Protein AF-A0A3T0MYQ8-F1 (afdb_monomer_lite)

pLDDT: mean 83.84, std 15.68, range [44.28, 98.31]

Radius of gyration: 14.2 Å; chains: 1; bounding box: 30×22×39 Å

InterPro domains:
  IPR035959 RutC-like superfamily [G3DSA:3.30.1330.40] (15-59)
  IPR035959 RutC-like superfamily [SSF55298] (19-61)

Secondary structure (DSSP, 8-state):
--SSHHHHHHHHHSHHHHHHHHHHHHHHHHHHHHH---------S--GGG-S-----------

Sequence (63 aa):
MAGGQNATALCALYVLTHANGASKLLLDVFGEVSGAHTRMAIGTENMPFNATTEVEAGFWIKV

Organism: NCBI:txid2483033

Structure (mmCIF, N/CA/C/O backbone):
data_AF-A0A3T0MYQ8-F1
#
_entry.id   AF-A0A3T0MYQ8-F1
#
loop_
_atom_site.group_PDB
_atom_site.id
_atom_site.type_symbol
_atom_site.label_atom_id
_atom_site.label_alt_id
_atom_site.label_comp_id
_atom_site.label_asym_id
_atom_site.label_entity_id
_atom_site.label_seq_id
_atom_site.pdbx_PDB_ins_code
_atom_site.Cartn_x
_atom_site.Cartn_y
_atom_site.Cartn_z
_atom_site.occupancy
_atom_site.B_iso_or_equiv
_atom_site.auth_seq_id
_atom_site.auth_comp_id
_atom_site.auth_asym_id
_atom_site.auth_atom_id
_atom_site.pdbx_PDB_model_num
ATOM 1 N N . MET A 1 1 ? 17.589 -12.630 -23.178 1.00 44.28 1 MET A N 1
ATOM 2 C CA . MET A 1 1 ? 17.347 -12.558 -21.719 1.00 44.28 1 MET A CA 1
ATOM 3 C C . MET A 1 1 ? 17.381 -11.104 -21.202 1.00 44.28 1 MET A C 1
ATOM 5 O O . MET A 1 1 ? 18.062 -10.839 -20.226 1.00 44.28 1 MET A O 1
ATOM 9 N N . ALA A 1 2 ? 16.683 -10.144 -21.832 1.00 46.19 2 ALA A N 1
ATOM 10 C CA . ALA A 1 2 ? 16.877 -8.700 -21.564 1.00 46.19 2 ALA A CA 1
ATOM 11 C C . ALA A 1 2 ? 15.591 -7.926 -21.184 1.00 46.19 2 ALA A C 1
ATOM 13 O O . ALA A 1 2 ? 15.593 -6.702 -21.178 1.00 46.19 2 ALA A O 1
ATOM 14 N N . GLY A 1 3 ? 14.484 -8.619 -20.883 1.00 50.22 3 GLY A N 1
ATOM 15 C CA . GLY A 1 3 ? 13.200 -7.976 -20.554 1.00 50.22 3 GLY A CA 1
ATOM 16 C C . GLY A 1 3 ? 12.907 -7.816 -19.057 1.00 50.22 3 GLY A C 1
ATOM 17 O O . GLY A 1 3 ? 12.147 -6.932 -18.683 1.00 50.22 3 GLY A O 1
ATOM 18 N N . GLY A 1 4 ? 13.508 -8.645 -18.192 1.00 50.81 4 GLY A N 1
ATOM 19 C CA . GLY A 1 4 ? 13.184 -8.670 -16.756 1.00 50.81 4 GLY A CA 1
ATOM 20 C C . GLY A 1 4 ? 13.863 -7.575 -15.926 1.00 50.81 4 GLY A C 1
ATOM 21 O O . GLY A 1 4 ? 13.286 -7.100 -14.958 1.00 50.81 4 GLY A O 1
ATOM 22 N N . GLN A 1 5 ? 15.052 -7.116 -16.332 1.00 52.78 5 GLN A N 1
ATOM 23 C CA . GLN A 1 5 ? 15.883 -6.227 -15.507 1.00 52.78 5 GLN A CA 1
ATOM 24 C C . GLN A 1 5 ? 15.325 -4.804 -15.347 1.00 52.78 5 GLN A C 1
ATOM 26 O O . GLN A 1 5 ? 15.681 -4.113 -14.396 1.00 52.78 5 GLN A O 1
ATOM 31 N N . ASN A 1 6 ? 14.430 -4.363 -16.237 1.00 56.75 6 ASN A N 1
ATOM 32 C CA . ASN A 1 6 ? 13.902 -2.999 -16.189 1.00 56.75 6 ASN A CA 1
ATOM 33 C C . ASN A 1 6 ? 12.837 -2.825 -15.091 1.00 56.75 6 ASN A C 1
ATOM 35 O O . ASN A 1 6 ? 12.769 -1.773 -14.474 1.00 56.75 6 ASN A O 1
ATOM 39 N N . ALA A 1 7 ? 12.037 -3.856 -14.790 1.00 54.12 7 ALA A N 1
ATOM 40 C CA . ALA A 1 7 ? 11.037 -3.789 -13.717 1.00 54.12 7 ALA A CA 1
ATOM 41 C C . ALA A 1 7 ? 11.687 -3.835 -12.326 1.00 54.12 7 ALA A C 1
ATOM 43 O O . ALA A 1 7 ? 11.256 -3.149 -11.402 1.00 54.12 7 ALA A O 1
ATOM 44 N N . THR A 1 8 ? 12.761 -4.609 -12.187 1.00 55.00 8 THR A N 1
ATOM 45 C CA . THR A 1 8 ? 13.408 -4.836 -10.896 1.00 55.00 8 THR A CA 1
ATOM 46 C C . THR A 1 8 ? 14.289 -3.672 -10.453 1.00 55.00 8 THR A C 1
ATOM 48 O O . THR A 1 8 ? 14.243 -3.271 -9.293 1.00 55.00 8 THR A O 1
ATOM 51 N N . ALA A 1 9 ? 15.003 -3.034 -11.388 1.00 58.00 9 ALA A N 1
ATOM 52 C CA . ALA A 1 9 ? 15.744 -1.805 -11.102 1.00 58.00 9 ALA A CA 1
ATOM 53 C C . ALA A 1 9 ? 14.819 -0.647 -10.671 1.00 58.00 9 ALA A C 1
ATOM 55 O O . ALA A 1 9 ? 15.191 0.167 -9.826 1.00 58.00 9 ALA A O 1
ATOM 56 N N . LEU A 1 10 ? 13.588 -0.589 -11.194 1.00 62.16 10 LEU A N 1
ATOM 57 C CA . LEU A 1 10 ? 12.609 0.431 -10.810 1.00 62.16 10 LEU A CA 1
ATOM 58 C C . LEU A 1 10 ? 12.126 0.274 -9.364 1.00 62.16 10 LEU A C 1
ATOM 60 O O . LEU A 1 10 ? 11.852 1.286 -8.724 1.00 62.16 10 LEU A O 1
ATOM 64 N N . CYS A 1 11 ? 12.073 -0.944 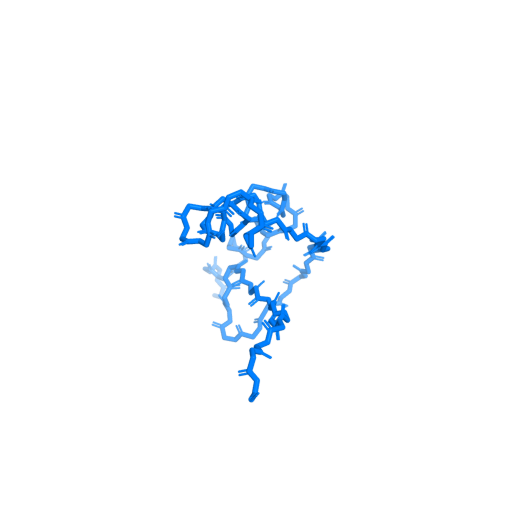-8.818 1.00 59.31 11 CYS A N 1
ATOM 65 C CA . CYS A 1 11 ? 11.701 -1.156 -7.416 1.00 59.31 11 CYS A CA 1
ATOM 66 C C . CYS A 1 11 ? 12.713 -0.496 -6.461 1.00 59.31 11 CYS A C 1
ATOM 68 O O . CYS A 1 11 ? 12.315 0.180 -5.515 1.00 59.31 11 CYS A O 1
ATOM 70 N N . ALA A 1 12 ? 14.016 -0.585 -6.757 1.00 62.69 12 ALA A N 1
ATOM 71 C CA . ALA A 1 12 ? 15.057 0.058 -5.953 1.00 62.69 12 ALA A CA 1
ATOM 72 C C . ALA A 1 12 ? 15.055 1.595 -6.066 1.00 62.69 12 ALA A C 1
ATOM 74 O O . ALA A 1 12 ? 15.282 2.282 -5.071 1.00 62.69 12 ALA A O 1
ATOM 75 N N . LEU A 1 13 ? 14.773 2.146 -7.252 1.00 67.25 13 LEU A N 1
ATOM 76 C CA . LEU A 1 13 ? 14.741 3.601 -7.461 1.00 67.25 13 LEU A CA 1
ATOM 77 C C . LEU A 1 13 ? 13.430 4.264 -7.014 1.00 67.25 13 LEU A C 1
ATOM 79 O O . LEU A 1 13 ? 13.440 5.425 -6.608 1.00 67.25 13 LEU A O 1
ATOM 83 N N . TYR A 1 14 ? 12.306 3.550 -7.077 1.00 78.38 14 TYR A N 1
ATOM 84 C CA . TYR A 1 14 ? 10.965 4.097 -6.849 1.00 78.38 14 TYR A CA 1
ATOM 85 C C . TYR A 1 14 ? 10.230 3.433 -5.682 1.00 78.38 14 TYR A C 1
ATOM 87 O O . TYR A 1 14 ? 9.003 3.491 -5.601 1.00 78.38 14 TYR A O 1
ATOM 95 N N . VAL A 1 15 ? 10.960 2.839 -4.738 1.00 82.81 15 VAL A N 1
ATOM 96 C CA . VAL A 1 15 ? 10.392 2.139 -3.575 1.00 82.81 15 VAL A CA 1
ATOM 97 C C . VAL A 1 15 ? 9.340 2.978 -2.825 1.00 82.81 15 VAL A C 1
ATOM 99 O O . VAL A 1 15 ? 8.281 2.484 -2.439 1.00 82.81 15 VAL A O 1
ATOM 102 N N . LEU A 1 16 ? 9.583 4.286 -2.690 1.00 84.75 16 LEU A N 1
ATOM 103 C CA . LEU A 1 16 ? 8.690 5.210 -1.991 1.00 84.75 16 LEU A CA 1
ATOM 104 C C . LEU A 1 16 ? 7.368 5.454 -2.724 1.00 84.75 16 LEU A C 1
ATOM 106 O O . LEU A 1 16 ? 6.333 5.558 -2.069 1.00 84.75 16 LEU A O 1
ATOM 110 N N . THR A 1 17 ? 7.369 5.560 -4.055 1.00 89.31 17 THR A N 1
ATOM 111 C CA . THR A 1 17 ? 6.128 5.829 -4.803 1.00 89.31 17 THR A CA 1
ATOM 112 C C . THR A 1 17 ? 5.204 4.616 -4.778 1.00 89.31 17 THR A C 1
ATOM 114 O O . THR A 1 17 ? 4.001 4.779 -4.582 1.00 89.31 17 THR A O 1
ATOM 117 N N . HIS A 1 18 ? 5.764 3.410 -4.876 1.00 88.81 18 HIS A N 1
ATOM 118 C CA . HIS A 1 18 ? 5.017 2.158 -4.767 1.00 88.81 18 HIS A CA 1
ATOM 119 C C . HIS A 1 18 ? 4.421 1.988 -3.363 1.00 88.81 18 HIS A C 1
ATOM 121 O O . HIS A 1 18 ? 3.217 1.763 -3.226 1.00 88.81 18 HIS A O 1
ATOM 127 N N . ALA A 1 19 ? 5.225 2.204 -2.314 1.00 92.00 19 ALA A N 1
ATOM 128 C CA . ALA A 1 19 ? 4.747 2.153 -0.933 1.00 92.00 19 ALA A CA 1
ATOM 129 C C . ALA A 1 19 ? 3.662 3.206 -0.646 1.00 92.00 19 ALA A C 1
ATOM 131 O O . AL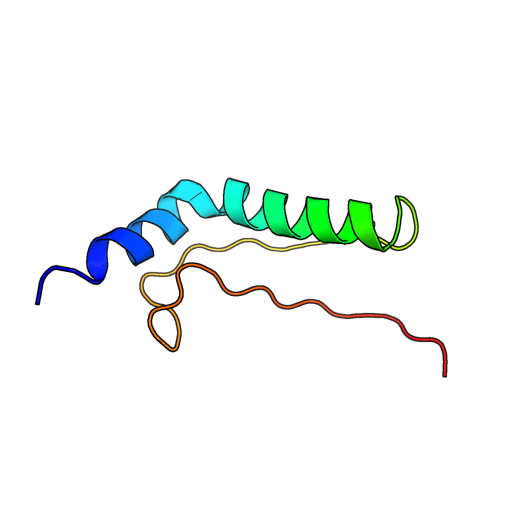A A 1 19 ? 2.674 2.908 0.020 1.00 92.00 19 ALA A O 1
ATOM 132 N N . ASN A 1 20 ? 3.795 4.425 -1.180 1.00 93.88 20 ASN A N 1
ATOM 133 C CA . ASN A 1 20 ? 2.767 5.460 -1.042 1.00 93.88 20 ASN A CA 1
ATOM 134 C C . ASN A 1 20 ? 1.454 5.073 -1.735 1.00 93.88 20 ASN A C 1
ATOM 136 O O . ASN A 1 20 ? 0.390 5.383 -1.206 1.00 93.88 20 ASN A O 1
ATOM 140 N N . GLY A 1 21 ? 1.514 4.387 -2.881 1.00 94.38 21 GLY A N 1
ATOM 141 C CA . GLY A 1 21 ? 0.327 3.857 -3.555 1.00 94.38 21 GLY A CA 1
ATOM 142 C C . GLY A 1 21 ? -0.429 2.854 -2.683 1.00 94.38 21 GLY A C 1
ATOM 143 O O . GLY A 1 21 ? -1.636 2.992 -2.494 1.00 94.38 21 GLY A O 1
ATOM 144 N N . ALA A 1 22 ? 0.292 1.905 -2.079 1.00 95.44 22 ALA A N 1
ATOM 145 C CA . ALA A 1 22 ? -0.288 0.949 -1.137 1.00 95.44 22 ALA A CA 1
ATOM 146 C C . ALA A 1 22 ? -0.861 1.642 0.111 1.00 95.44 22 ALA A C 1
ATOM 148 O O . ALA A 1 22 ? -1.994 1.373 0.504 1.00 95.44 22 ALA A O 1
ATOM 149 N N . SER A 1 23 ? -0.124 2.588 0.703 1.00 96.88 23 SER A N 1
ATOM 150 C CA . SER A 1 23 ? -0.615 3.323 1.871 1.00 96.88 23 SER A CA 1
ATOM 151 C C . SER A 1 23 ? -1.861 4.145 1.567 1.00 96.88 23 SER A C 1
ATOM 153 O O . SER A 1 23 ? -2.773 4.187 2.388 1.00 96.88 23 SER A O 1
ATOM 155 N N . LYS A 1 24 ? -1.916 4.779 0.391 1.00 97.81 24 LYS A N 1
ATOM 156 C CA . LYS A 1 24 ? -3.094 5.523 -0.044 1.00 97.81 24 LYS A CA 1
ATOM 157 C C . LYS A 1 24 ? -4.297 4.600 -0.211 1.00 97.81 24 LYS A C 1
ATOM 159 O O . LYS A 1 24 ? -5.357 4.927 0.299 1.00 97.81 24 LYS A O 1
ATOM 164 N N . LEU A 1 25 ? -4.122 3.433 -0.832 1.00 96.94 25 LEU A N 1
ATOM 165 C CA . LEU A 1 25 ? -5.196 2.446 -0.957 1.00 96.94 25 LEU A CA 1
ATOM 166 C C . LEU A 1 25 ? -5.760 2.035 0.414 1.00 96.94 25 LEU A C 1
ATOM 168 O O . LEU A 1 25 ? -6.974 1.975 0.578 1.00 96.94 25 LEU A O 1
ATOM 172 N N . LEU A 1 26 ? -4.895 1.779 1.402 1.00 97.12 26 LEU A N 1
ATOM 173 C CA . LEU A 1 26 ? -5.333 1.412 2.753 1.00 97.12 26 LEU A CA 1
ATOM 174 C C . LEU A 1 26 ? -6.128 2.538 3.429 1.00 97.12 26 LEU A C 1
ATOM 176 O O . LEU A 1 26 ? -7.156 2.267 4.043 1.00 97.12 26 LEU A O 1
ATOM 180 N N . LEU A 1 27 ? -5.695 3.792 3.281 1.00 97.94 27 LEU A N 1
ATOM 181 C CA . LEU A 1 27 ? -6.436 4.951 3.787 1.00 97.94 27 LEU A CA 1
ATOM 182 C C . LEU A 1 27 ? -7.769 5.148 3.053 1.00 97.94 27 LEU A C 1
ATOM 184 O O . LEU A 1 27 ? -8.781 5.401 3.698 1.00 97.94 27 LEU A O 1
ATOM 188 N N . ASP A 1 28 ? -7.787 4.996 1.728 1.00 98.31 28 ASP A N 1
ATOM 189 C CA . ASP A 1 28 ? -8.984 5.188 0.904 1.00 98.31 28 ASP A CA 1
ATOM 190 C C . ASP A 1 28 ? -10.054 4.120 1.210 1.00 98.31 28 ASP A C 1
ATOM 192 O O . ASP A 1 28 ? -11.247 4.418 1.211 1.00 98.31 28 ASP A O 1
ATOM 196 N N . VAL A 1 29 ? -9.643 2.879 1.500 1.00 97.75 29 VAL A N 1
ATOM 197 C CA . VAL A 1 29 ? -10.558 1.759 1.789 1.00 97.75 29 VAL A CA 1
ATOM 198 C C . VAL A 1 29 ? -10.998 1.726 3.254 1.00 97.75 29 VAL A C 1
ATOM 200 O O . VAL A 1 29 ? -12.181 1.529 3.531 1.00 97.75 29 VAL A O 1
ATOM 203 N N . PHE A 1 30 ? -10.069 1.888 4.201 1.00 96.00 30 PHE A N 1
ATOM 204 C CA . PHE A 1 30 ? -10.346 1.730 5.636 1.00 96.00 30 PHE A CA 1
ATOM 205 C C . PHE A 1 30 ? -10.589 3.060 6.367 1.00 96.00 30 PHE A C 1
ATOM 207 O O . PHE A 1 30 ? -10.977 3.059 7.536 1.00 96.00 30 PHE A O 1
ATOM 214 N N . GLY A 1 31 ? -10.391 4.195 5.699 1.00 97.06 31 GLY A N 1
ATOM 215 C CA . GLY A 1 31 ? -10.496 5.529 6.284 1.00 97.06 31 GLY A CA 1
ATOM 216 C C . GLY A 1 31 ? -9.260 5.936 7.090 1.00 97.06 31 GLY A C 1
ATOM 217 O O . GLY A 1 31 ? -8.334 5.155 7.304 1.00 97.06 31 GLY A O 1
ATOM 218 N N . GLU A 1 32 ? -9.248 7.179 7.574 1.00 96.56 32 GLU A N 1
ATOM 219 C CA . GLU A 1 32 ? -8.059 7.772 8.204 1.00 96.56 32 GLU A CA 1
ATOM 220 C C . GLU A 1 32 ? -7.622 7.061 9.490 1.00 96.56 32 GLU A C 1
ATOM 222 O O . GLU A 1 32 ? -6.431 6.873 9.707 1.00 96.56 32 GLU A O 1
ATOM 227 N N . VAL A 1 33 ? -8.566 6.646 10.343 1.00 94.12 33 VAL A N 1
ATOM 228 C CA . VAL A 1 33 ? -8.234 6.045 11.647 1.00 94.12 33 VAL A CA 1
ATOM 229 C C . VAL A 1 33 ? -7.855 4.572 11.507 1.00 94.12 33 VAL A C 1
ATOM 231 O O . VAL A 1 33 ? -6.827 4.157 12.031 1.00 94.12 33 VAL A O 1
ATOM 234 N N . SER A 1 34 ? -8.665 3.770 10.809 1.00 94.50 34 SER A N 1
ATOM 235 C CA . SER A 1 34 ? -8.416 2.326 10.665 1.00 94.50 34 SER A CA 1
ATOM 236 C C . SER A 1 34 ? -7.419 1.992 9.558 1.00 94.50 34 SER A C 1
ATOM 238 O O . SER A 1 34 ? -6.800 0.933 9.604 1.00 94.50 34 SER A O 1
ATOM 240 N N . GLY A 1 35 ? -7.252 2.879 8.577 1.00 95.44 35 GLY A N 1
ATOM 241 C CA . GLY A 1 35 ? -6.268 2.748 7.509 1.00 95.44 35 GLY A CA 1
ATOM 242 C C . GLY A 1 35 ? -4.907 3.357 7.840 1.00 95.44 35 GLY A C 1
ATOM 243 O O . GLY A 1 35 ? -3.956 3.102 7.103 1.00 95.44 35 GLY A O 1
ATOM 244 N N . ALA A 1 36 ? -4.765 4.141 8.917 1.00 96.69 36 ALA A N 1
ATOM 245 C CA . ALA A 1 36 ? -3.459 4.620 9.366 1.00 96.69 36 ALA A CA 1
ATOM 246 C C . ALA A 1 36 ? -2.595 3.457 9.871 1.00 96.69 36 ALA A C 1
ATOM 248 O O . ALA A 1 36 ? -3.010 2.665 10.714 1.00 96.69 36 ALA A O 1
ATOM 249 N N . HIS A 1 37 ? -1.367 3.368 9.364 1.00 96.69 37 HIS A N 1
ATOM 250 C CA . HIS A 1 37 ? -0.448 2.272 9.656 1.00 96.69 37 HIS A CA 1
ATOM 251 C C . HIS A 1 37 ? 1.003 2.752 9.661 1.00 96.69 37 HIS A C 1
ATOM 253 O O . HIS A 1 37 ? 1.372 3.723 8.994 1.00 96.69 37 HIS A O 1
ATOM 259 N N . THR A 1 38 ? 1.843 2.034 10.401 1.00 96.12 38 THR A N 1
ATOM 260 C CA . THR A 1 38 ? 3.294 2.082 10.222 1.00 96.12 38 THR A CA 1
ATOM 261 C C . THR A 1 38 ? 3.684 1.199 9.039 1.00 96.12 38 THR A C 1
ATOM 263 O O . THR A 1 38 ? 2.953 0.285 8.658 1.00 96.12 38 THR A O 1
ATOM 266 N N . ARG A 1 39 ? 4.833 1.479 8.420 1.00 95.19 39 ARG A N 1
ATOM 267 C CA . ARG A 1 39 ? 5.322 0.691 7.284 1.00 95.19 39 ARG A CA 1
ATOM 268 C C . ARG A 1 39 ? 6.836 0.700 7.187 1.00 95.19 39 ARG A C 1
ATOM 270 O O . ARG A 1 39 ? 7.499 1.579 7.735 1.00 95.19 39 ARG A O 1
ATOM 277 N N . MET A 1 40 ? 7.341 -0.221 6.377 1.00 92.62 40 MET A N 1
ATOM 278 C CA . MET A 1 40 ? 8.712 -0.259 5.889 1.00 92.62 40 MET A CA 1
ATOM 279 C C . MET A 1 40 ? 8.686 -0.425 4.368 1.00 92.62 40 MET A C 1
ATOM 281 O O . MET A 1 40 ? 7.797 -1.082 3.836 1.00 92.62 40 MET A O 1
ATOM 285 N N . ALA A 1 41 ? 9.629 0.201 3.668 1.00 91.44 41 ALA A N 1
ATOM 286 C CA . ALA A 1 41 ? 9.738 0.116 2.218 1.00 91.44 41 ALA A CA 1
ATOM 287 C C . ALA A 1 41 ? 11.215 -0.070 1.857 1.00 91.44 41 ALA A C 1
ATOM 289 O O . ALA A 1 41 ? 12.037 0.787 2.181 1.00 91.44 41 ALA A O 1
ATOM 290 N N . ILE A 1 42 ? 11.552 -1.206 1.244 1.00 88.69 42 ILE A N 1
ATOM 291 C CA . ILE A 1 42 ? 12.928 -1.610 0.927 1.00 88.69 42 ILE A CA 1
ATOM 292 C C . ILE A 1 42 ? 13.002 -1.984 -0.555 1.00 88.69 42 ILE A C 1
ATOM 294 O O . ILE A 1 42 ? 12.076 -2.587 -1.091 1.00 88.69 42 ILE A O 1
ATOM 298 N N . GLY A 1 43 ? 14.096 -1.604 -1.215 1.00 86.00 43 GLY A N 1
ATOM 299 C CA . GLY A 1 43 ? 14.411 -2.059 -2.567 1.00 86.00 43 GLY A CA 1
ATOM 300 C C . GLY A 1 43 ? 15.207 -3.364 -2.544 1.00 86.00 43 GLY A C 1
ATOM 301 O O . GLY A 1 43 ? 16.087 -3.532 -1.702 1.00 86.00 43 GLY A O 1
ATOM 302 N N . THR A 1 44 ? 14.935 -4.257 -3.490 1.00 84.38 44 THR A N 1
ATOM 303 C CA . THR A 1 44 ? 15.680 -5.509 -3.697 1.00 84.38 44 THR A CA 1
ATOM 304 C C . THR A 1 44 ? 15.976 -5.709 -5.179 1.00 84.38 44 THR A C 1
ATOM 306 O O . THR A 1 44 ? 15.333 -5.123 -6.052 1.00 84.38 44 THR A O 1
ATOM 309 N N . GLU A 1 45 ? 16.994 -6.511 -5.453 1.00 82.31 45 GLU A N 1
ATOM 310 C CA . GLU A 1 45 ? 17.469 -6.878 -6.772 1.00 82.31 45 GLU A CA 1
ATOM 311 C C . GLU A 1 45 ? 16.525 -7.796 -7.540 1.00 82.31 45 GLU A C 1
ATOM 313 O O . GLU A 1 45 ? 16.582 -7.752 -8.764 1.00 82.31 45 GLU A O 1
ATOM 318 N N . ASN A 1 46 ? 15.696 -8.610 -6.864 1.00 81.31 46 AS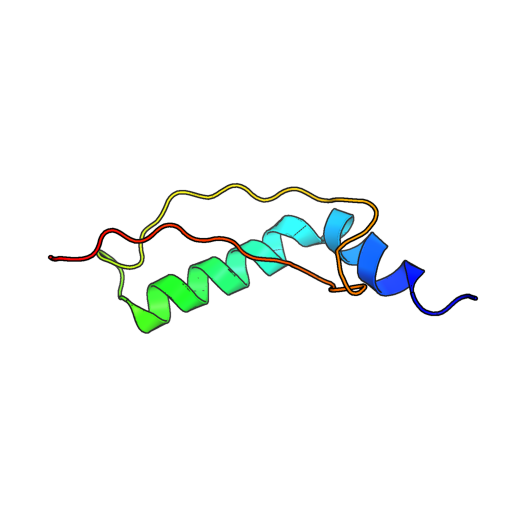N A N 1
ATOM 319 C CA . ASN A 1 46 ? 14.762 -9.570 -7.465 1.00 81.31 46 ASN A CA 1
ATOM 320 C C . ASN A 1 46 ? 13.600 -9.924 -6.524 1.00 81.31 46 ASN A C 1
ATOM 322 O O . ASN A 1 46 ? 13.786 -10.104 -5.329 1.00 81.31 46 ASN A O 1
ATOM 326 N N . MET A 1 47 ? 12.403 -10.091 -7.098 1.00 84.75 47 MET A N 1
ATOM 327 C CA . MET A 1 47 ? 11.189 -10.505 -6.382 1.00 84.75 47 MET A CA 1
ATOM 328 C C . MET A 1 47 ? 10.698 -11.881 -6.852 1.00 84.75 47 MET A C 1
ATOM 330 O O . MET A 1 47 ? 10.924 -12.249 -8.017 1.00 84.75 47 MET A O 1
ATOM 334 N N . PRO A 1 48 ? 9.954 -12.619 -6.008 1.00 88.25 48 PRO A N 1
ATOM 335 C CA . PRO A 1 48 ? 9.223 -13.806 -6.432 1.00 88.25 48 PRO A CA 1
ATOM 336 C C . PRO A 1 48 ? 8.337 -13.523 -7.652 1.00 88.25 48 PRO A C 1
ATOM 338 O O . PRO A 1 48 ? 7.777 -12.437 -7.805 1.00 88.25 48 PRO A O 1
ATOM 341 N N . PHE A 1 49 ? 8.243 -14.501 -8.557 1.00 89.94 49 PHE A N 1
ATOM 342 C CA . PHE A 1 49 ? 7.459 -14.410 -9.799 1.00 89.94 49 PHE A CA 1
ATOM 343 C C . PHE A 1 49 ? 7.808 -13.221 -10.713 1.00 89.94 49 PHE A C 1
ATOM 345 O O . PHE A 1 49 ? 7.028 -12.884 -11.602 1.00 89.94 49 PHE A O 1
ATOM 352 N N . ASN A 1 50 ? 8.981 -12.600 -10.526 1.00 84.56 50 ASN A N 1
ATOM 353 C CA . ASN A 1 50 ? 9.380 -11.378 -11.225 1.00 84.56 50 ASN A CA 1
ATOM 354 C C . ASN A 1 50 ? 8.364 -10.229 -11.039 1.00 84.56 50 ASN A C 1
ATOM 356 O O . ASN A 1 50 ? 8.151 -9.424 -11.947 1.00 84.56 50 ASN A O 1
ATOM 360 N N . ALA A 1 51 ? 7.712 -10.170 -9.873 1.00 86.00 51 ALA A N 1
ATOM 361 C CA . ALA A 1 51 ? 6.819 -9.076 -9.521 1.00 86.00 51 ALA A CA 1
ATOM 362 C C . ALA A 1 51 ? 7.592 -7.751 -9.384 1.00 86.00 51 ALA A C 1
ATOM 364 O O . ALA A 1 51 ? 8.729 -7.718 -8.921 1.00 86.00 51 ALA A O 1
ATOM 365 N N . THR A 1 52 ? 6.971 -6.634 -9.762 1.00 84.62 52 THR A N 1
ATOM 366 C CA . THR A 1 52 ? 7.581 -5.301 -9.596 1.00 84.62 52 THR A CA 1
ATOM 367 C C . THR A 1 52 ? 7.604 -4.862 -8.131 1.00 84.62 52 THR A C 1
ATOM 369 O O . THR A 1 52 ? 8.500 -4.142 -7.701 1.00 84.62 52 THR A O 1
ATOM 372 N N . THR A 1 53 ? 6.600 -5.260 -7.352 1.00 87.75 53 THR A N 1
ATOM 373 C CA . THR A 1 53 ? 6.428 -4.880 -5.947 1.00 87.75 53 THR A CA 1
ATOM 374 C C . THR A 1 53 ? 5.627 -5.961 -5.239 1.00 87.75 53 THR A C 1
ATOM 376 O O . THR A 1 53 ? 4.710 -6.533 -5.826 1.00 87.75 53 THR A O 1
ATOM 379 N N . GLU A 1 54 ? 5.945 -6.192 -3.972 1.00 91.06 54 GLU A N 1
ATOM 380 C CA . GLU A 1 54 ? 5.153 -7.000 -3.050 1.00 91.06 54 GLU A CA 1
ATOM 381 C C . GLU A 1 54 ? 4.822 -6.151 -1.825 1.00 91.06 54 GLU A C 1
ATOM 383 O O . GLU A 1 54 ? 5.615 -5.302 -1.414 1.00 91.06 54 GLU A O 1
ATOM 388 N N . VAL A 1 55 ? 3.622 -6.341 -1.283 1.00 93.69 55 VAL A N 1
ATOM 389 C CA . VAL A 1 55 ? 3.124 -5.600 -0.125 1.00 93.69 55 VAL A CA 1
ATOM 390 C C . VAL A 1 55 ? 2.595 -6.607 0.880 1.00 93.69 55 VAL A C 1
ATOM 392 O O . VAL A 1 55 ? 1.673 -7.360 0.575 1.00 93.69 55 VAL A O 1
ATOM 395 N N . GLU A 1 56 ? 3.153 -6.578 2.084 1.00 94.94 56 GLU A N 1
ATOM 396 C CA . GLU A 1 56 ? 2.663 -7.331 3.234 1.00 94.94 56 GLU A CA 1
ATOM 397 C C . GLU A 1 56 ? 1.991 -6.371 4.224 1.00 94.94 56 GLU A C 1
ATOM 399 O O . GLU A 1 56 ? 2.458 -5.248 4.433 1.00 94.94 56 GLU A O 1
ATOM 404 N N . ALA A 1 57 ? 0.883 -6.801 4.829 1.00 95.00 57 ALA A N 1
ATOM 405 C CA . ALA A 1 57 ? 0.157 -6.017 5.820 1.00 95.00 57 ALA A CA 1
ATOM 406 C C . ALA A 1 57 ? -0.391 -6.912 6.938 1.00 95.00 57 ALA A C 1
ATOM 408 O O . ALA A 1 57 ? -1.000 -7.951 6.681 1.00 95.00 57 ALA A O 1
ATOM 409 N N . GLY A 1 58 ? -0.202 -6.475 8.183 1.00 94.75 58 GLY A N 1
ATOM 410 C CA . GLY A 1 58 ? -0.819 -7.078 9.361 1.00 94.75 58 GLY A CA 1
ATOM 411 C C . GLY A 1 58 ? -2.091 -6.329 9.750 1.00 94.75 58 GLY A C 1
ATOM 412 O O . GLY A 1 58 ? -2.087 -5.100 9.817 1.00 94.75 58 GLY A O 1
ATOM 413 N N . PHE A 1 59 ? -3.165 -7.064 10.042 1.00 93.50 59 PHE A N 1
ATOM 414 C CA . PHE A 1 59 ? -4.456 -6.489 10.420 1.00 93.50 59 PHE A CA 1
ATOM 415 C C . PHE A 1 59 ? -4.884 -6.951 11.809 1.00 93.50 59 PHE A C 1
ATOM 417 O O . PHE A 1 59 ? -4.879 -8.143 12.114 1.00 93.50 59 PHE A O 1
ATOM 424 N N . TRP A 1 60 ? -5.331 -6.000 12.626 1.00 92.62 60 TRP A N 1
ATOM 425 C CA . TRP A 1 60 ? -6.066 -6.301 13.848 1.00 92.62 60 TRP A CA 1
ATOM 426 C C . TRP A 1 60 ? -7.534 -6.512 13.502 1.00 92.62 60 TRP A C 1
ATOM 428 O O . TRP A 1 60 ? -8.235 -5.576 13.118 1.00 92.62 60 TRP A O 1
ATOM 438 N N . ILE A 1 61 ? -7.994 -7.749 13.644 1.00 91.75 61 ILE A N 1
ATOM 439 C CA . ILE A 1 61 ? -9.390 -8.119 13.422 1.00 91.75 61 ILE A CA 1
ATOM 440 C C . ILE A 1 61 ? -10.097 -8.294 14.765 1.00 91.75 61 ILE A C 1
ATOM 442 O O . ILE A 1 61 ? -9.501 -8.763 15.736 1.00 91.75 61 ILE A O 1
ATOM 446 N N . LYS A 1 62 ? -11.376 -7.913 14.830 1.00 89.00 62 LYS A N 1
ATOM 447 C CA . LYS A 1 62 ? -12.232 -8.345 15.938 1.00 89.00 62 LYS A CA 1
ATOM 448 C C . LYS A 1 62 ? -12.525 -9.829 15.760 1.00 89.00 62 LYS A C 1
ATOM 450 O O . LYS A 1 62 ? -12.886 -10.247 14.660 1.00 89.00 62 LYS A O 1
ATOM 455 N N . VAL A 1 63 ? -12.359 -10.576 16.843 1.00 72.56 63 VAL A N 1
ATOM 456 C CA . VAL A 1 63 ? -12.704 -11.995 16.956 1.00 72.56 63 VAL A CA 1
ATOM 457 C C . VAL A 1 63 ? -13.956 -12.119 17.808 1.00 72.56 63 VAL A C 1
ATOM 459 O O . VAL A 1 63 ? -14.069 -11.322 18.770 1.00 72.56 63 VAL A O 1
#

Foldseek 3Di:
DPDLQVLQVCLQVPQPVVVVVVLVVLCVVLNDPQSDDDDDTHGDRADPPSDSDDDDDDHDDDD

=== Feature glossary ===
Feature key, reading from the visual/contextual features back to the raw sequence:

Rendered structure images. Structure images are PyMOL renders from six orthogonal camera directions. Cartoon representation draws helices as coils and strands as arrows; sticks shows the backbone as bonds; surface shows the solvent-excluded envelope. Rainbow coloring maps sequence position to hue (blue→red, N→C); chain coloring assigns a distinct color per polypeptide.

Contact-map, Ramachandran, and PAE plots. Three diagnostic plots accompany the record. The Cα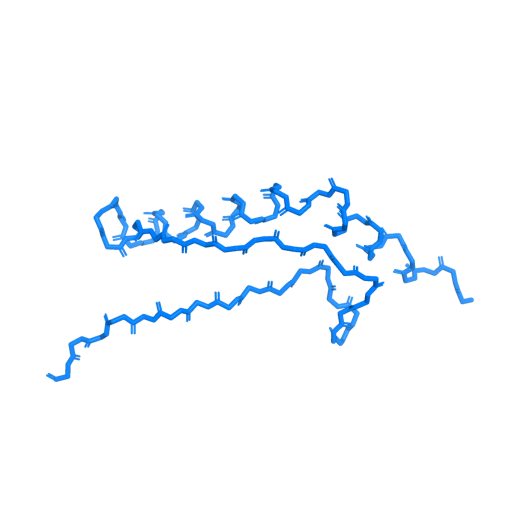 contact map visualizes the tertiary structure as a 2D adjacency matrix (8 Å cutoff, sequence-local contacts suppressed). The Ramachandran plot shows the distribution of backbone (φ, ψ) torsions, with points in the α and β basins reflecting secondary structure content. The PAE plot shows AlphaFold's inter-residue confidence as a color matrix.

InterPro / GO / CATH / organism. The annotation block draws on four external resources. InterPro: which protein families and domains the sequence belongs to. GO: standardized terms for what the protein does, what process it participates in, and where in the cell it acts. CATH: which structural fold it has in the CATH hierarchy. Organism: the species of origin.

Nearest PDB structures. Structural nearest neighbors (via Foldseek easy-search vs the PDB). Reported per hit: target PDB id, E-value, and alignment TM-score. A TM-score above ~0.5 is the conventional threshold for 'same fold'.

Predicted aligned error. Predicted aligned error is AlphaFold's pairwise confidence. Unlike pLDDT (per-residue), PAE is per-residue-pair and captures whether two parts of the structure are correctly placed relative to each other. Units are ångströms of expected positional error.

Solvent-accessible surface area. SASA measures how much of the protein is reachable by solvent. It is computed by rolling a water-sized probe over the atomic surface and summing the exposed area (Å²). Per-residue SASA distinguishes core (buried, low SASA) from surface (exposed, high SASA) residues; total SASA is a whole-molecule size measure.

B-factor. Crystallographic B-factors measure how much each atom's electron density is smeared out, in Å². They rise in mobile loops and sur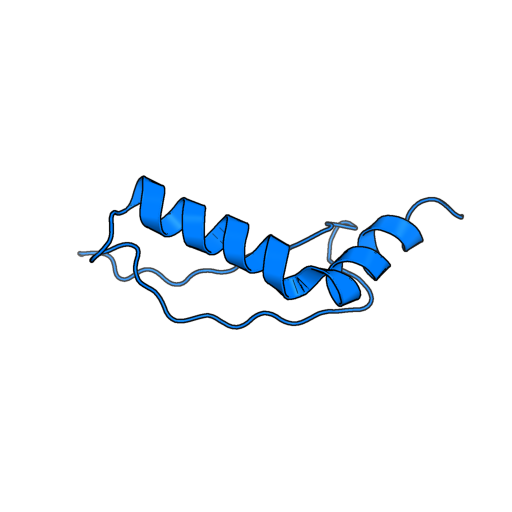face residues and fall in the buried interior. In AlphaFold models this column is repurposed to hold pLDDT instead.

pLDDT. For AlphaFold models, the B-factor field carries pLDDT — the model's own estimate of local accuracy on a 0–100 scale. Regions with pLDDT<50 should be treated as essentially unmodeled; they often correspond to intrinsically disordered segments.

Backbone torsions (φ/ψ). φ (phi) and ψ (psi) are the two rotatable backbone dihedrals per residue: φ is the C(i-1)–N–Cα–C torsion, ψ is the N–Cα–C–N(i+1) torsion, both in degrees on (−180°, 180°]. α-helical residues cluster near (−60°, −45°); β-strand residues near (−120°, +130°). A Ramachandran plot is simply a scatter of (φ, ψ) for every residue.

Radius of gyration, Cα contacts, bounding box. Radius of gyration (Rg) is the root-mean-square distance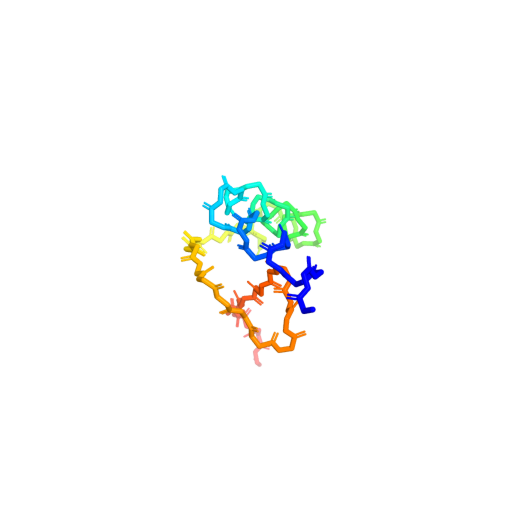 of Cα atoms from their centroid — a single number for overall size and compactness. A globular domain of N residues has Rg ≈ 2.2·N^0.38 Å; an extended or disordered chain has a much larger Rg. The Cα contact count is the number of residue pairs whose Cα atoms are within 8 Å and are more than four positions apart in sequence — a standard proxy for tertiary packing density. The bounding box is the smallest axis-aligned box enclosing all Cα atoms.

Secondary structure (3-state, P-SEA). Three-state secondary structure (P-SEA) collapses the eight DSSP classes into helix (a), strand (b), and coil (c). P-SEA assigns these from Cα geometry alone — distances and angles — without requiring backbone oxygens, so it works on any Cα trace.

Secondary structure (8-state, DSSP). Secondary structure is the local, repeating backbone conformation. DSSP classifies it into eight states by reading the hydrogen-bond network: three helix types (H, G, I), two β types (E, B), two non-regular types (T, S), and unstructured coil (-).

Foldseek 3Di. The Foldseek 3Di string encodes local tertiary geometry as a 20-letter alphabet — one character per residue — derived from the relative positions of nearby Cα atoms. Unlike the amino-acid sequence, 3Di is a direct function of the 3D structure, so two proteins with the same fold have similar 3Di strings even at low sequence identity.

mmCIF coordinates. Structure coordinates are given as an mmCIF _atom_site loop: one row per atom with element, residue name, chain id, sequence number, and x/y/z position in Å. Only the four main-chain atoms per residue are included here; side chains are omitted to keep the record compact.

Sequence. This is the polypeptide sequence — one letter per residue, N-terminus first. Length ranges from a few dozen residues for small domains to over a thousand for large multi-domain proteins.